Protein AF-A0A8E0SA35-F1 (afdb_monomer_lite)

Organism: NCBI:txid27845

Secondary structure (DSSP, 8-state):
-----GGGSPPHHHHHHHHHHHHHHHHHHHHHHHHTTS-S--TT-----TTS--S-PPPHHHHHHHHHHHHHHHHHHHHHHHHHHHHHSTT--TTS-HHHHHHHHHHHHHHHHHHHHHHH--

pLDDT: mean 82.6, std 18.17, range [41.31, 98.38]

InterPro domains:
  IPR011009 Protein kinase-like domain superfamily [SSF56112] (5-114)

Radius of gyration: 21.12 Å; chains: 1; bounding box: 55×39×53 Å

Sequence (122 aa):
MNPFDPTKYPSLAFQREWINHYLRRTRFHQKRQRDKSHSLEWLTSDKCHPINGDCLFLEYEEVEEWLREVNYFSLVAHLTWGIWAAVRTPDGPHDFDFLSFAIARVQEYKRIKPLILAHFSG

Structure (mmCIF, N/CA/C/O backbone):
data_AF-A0A8E0SA35-F1
#
_entry.id   AF-A0A8E0SA35-F1
#
loop_
_atom_site.group_PDB
_atom_site.id
_atom_site.type_symbol
_atom_site.label_atom_id
_atom_site.label_alt_id
_atom_site.label_comp_id
_atom_site.label_asym_id
_atom_site.label_entity_id
_atom_site.label_seq_id
_atom_site.pdbx_PDB_ins_code
_atom_site.Cartn_x
_atom_site.Cartn_y
_atom_site.Cartn_z
_atom_site.occupancy
_atom_site.B_iso_or_equiv
_atom_site.auth_seq_id
_atom_site.auth_comp_id
_atom_site.auth_asym_id
_atom_site.auth_atom_id
_atom_site.pdbx_PDB_model_num
ATOM 1 N N . MET A 1 1 ? 19.241 7.594 -8.335 1.00 45.91 1 MET A N 1
ATOM 2 C CA . MET A 1 1 ? 18.608 7.701 -7.000 1.00 45.91 1 MET A CA 1
ATOM 3 C C . MET A 1 1 ? 17.466 6.708 -6.955 1.00 45.91 1 MET A C 1
ATOM 5 O O . MET A 1 1 ? 16.676 6.720 -7.886 1.00 45.91 1 MET A O 1
ATOM 9 N N . ASN A 1 2 ? 17.388 5.841 -5.944 1.00 55.28 2 ASN A N 1
ATOM 10 C CA . ASN A 1 2 ? 16.175 5.058 -5.717 1.00 55.28 2 ASN A CA 1
ATOM 11 C C . ASN A 1 2 ? 15.125 6.023 -5.128 1.00 55.28 2 ASN A C 1
ATOM 13 O O . ASN A 1 2 ? 15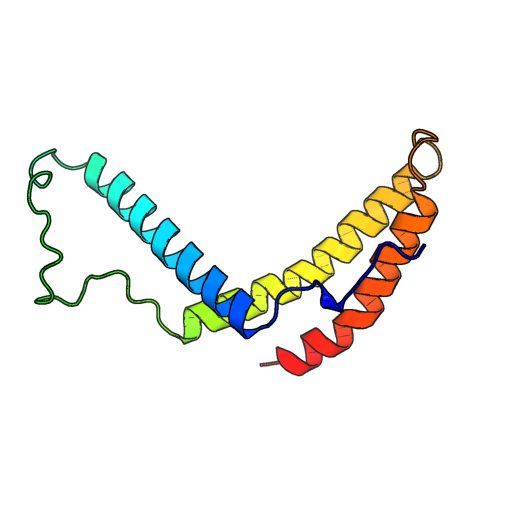.365 6.536 -4.037 1.00 55.28 2 ASN A O 1
ATOM 17 N N . PRO A 1 3 ? 14.026 6.347 -5.833 1.00 63.94 3 PRO A N 1
ATOM 18 C CA . PRO A 1 3 ? 13.023 7.290 -5.331 1.00 63.94 3 PRO A CA 1
ATOM 19 C C . PRO A 1 3 ? 12.209 6.711 -4.164 1.00 63.94 3 PRO A C 1
ATOM 21 O O . PRO A 1 3 ? 11.403 7.418 -3.560 1.00 63.94 3 PRO A O 1
ATOM 24 N N . PHE A 1 4 ? 12.391 5.424 -3.862 1.00 68.62 4 PHE A N 1
ATOM 25 C CA . PHE A 1 4 ? 11.652 4.718 -2.839 1.00 68.62 4 PHE A CA 1
ATOM 26 C C . PHE A 1 4 ? 12.361 4.793 -1.481 1.00 68.62 4 PHE A C 1
ATOM 28 O O . PHE A 1 4 ? 13.405 4.176 -1.271 1.00 68.62 4 PHE A O 1
ATOM 35 N N . ASP A 1 5 ? 11.760 5.542 -0.558 1.00 80.12 5 ASP A N 1
ATOM 36 C CA . ASP A 1 5 ? 12.188 5.653 0.833 1.00 80.12 5 ASP A CA 1
ATOM 37 C C . ASP A 1 5 ? 11.089 5.087 1.753 1.00 80.12 5 ASP A C 1
ATOM 39 O O . ASP A 1 5 ? 10.121 5.792 2.063 1.00 80.12 5 ASP A O 1
ATOM 43 N N . PRO A 1 6 ? 11.204 3.818 2.189 1.00 74.50 6 PRO A N 1
ATOM 44 C CA . PRO A 1 6 ? 10.192 3.192 3.033 1.00 74.50 6 PRO A CA 1
ATOM 45 C C . PRO A 1 6 ? 10.070 3.841 4.417 1.00 74.50 6 PRO A C 1
ATOM 47 O O . PRO A 1 6 ? 9.063 3.624 5.085 1.00 74.50 6 PRO A O 1
ATOM 50 N N . THR A 1 7 ? 11.035 4.668 4.843 1.00 84.56 7 THR A N 1
ATOM 51 C CA . THR A 1 7 ? 10.948 5.404 6.118 1.00 84.56 7 THR A CA 1
ATOM 52 C C . THR A 1 7 ? 9.895 6.512 6.086 1.00 84.56 7 THR A C 1
ATOM 54 O O . THR A 1 7 ? 9.427 6.950 7.134 1.00 84.56 7 THR A O 1
ATOM 57 N N . LYS A 1 8 ? 9.473 6.929 4.886 1.00 88.12 8 LYS A N 1
ATOM 58 C CA . LYS A 1 8 ? 8.395 7.904 4.688 1.00 88.12 8 LYS A CA 1
ATOM 59 C C . LYS A 1 8 ? 7.004 7.275 4.692 1.00 88.12 8 LYS A C 1
ATOM 61 O O . LYS A 1 8 ? 6.018 8.009 4.645 1.00 88.12 8 LYS A O 1
ATOM 66 N N . TYR A 1 9 ? 6.899 5.944 4.714 1.00 89.94 9 TYR A N 1
ATOM 67 C CA . TYR A 1 9 ? 5.602 5.285 4.826 1.00 89.94 9 TYR A CA 1
ATOM 68 C C . TYR A 1 9 ? 5.006 5.561 6.219 1.00 89.94 9 TYR A C 1
ATOM 70 O O . TYR A 1 9 ? 5.727 5.458 7.214 1.00 89.94 9 TYR A O 1
ATOM 78 N N . PRO A 1 10 ? 3.717 5.929 6.325 1.00 94.06 10 PRO A N 1
ATOM 79 C CA . PRO A 1 10 ? 3.117 6.294 7.602 1.00 94.06 10 PRO A CA 1
ATOM 80 C C . PRO A 1 10 ? 3.191 5.142 8.608 1.00 94.06 10 PRO A C 1
ATOM 82 O O . PRO A 1 10 ? 2.928 3.985 8.272 1.00 94.06 10 PRO A O 1
ATOM 85 N N . SER A 1 11 ? 3.515 5.462 9.862 1.00 94.06 11 SER A N 1
ATOM 86 C CA . SER A 1 11 ? 3.535 4.479 10.948 1.00 94.06 11 SER A CA 1
ATOM 87 C C . SER A 1 11 ? 2.138 3.898 11.191 1.00 94.06 11 SER A C 1
ATOM 89 O O . SER A 1 11 ? 1.132 4.543 10.903 1.00 94.06 11 SER A O 1
ATOM 91 N N . LEU A 1 12 ? 2.049 2.699 11.774 1.00 93.75 12 LEU A N 1
ATOM 92 C CA . LEU A 1 12 ? 0.752 2.089 12.107 1.00 93.75 12 LEU A CA 1
ATOM 93 C C . LEU A 1 12 ? -0.086 2.962 13.052 1.00 93.75 12 LEU A C 1
ATOM 95 O O . LEU A 1 12 ? -1.302 3.033 12.906 1.00 93.75 12 LEU A O 1
ATOM 99 N N . ALA A 1 13 ? 0.561 3.658 13.993 1.00 94.69 13 ALA A N 1
ATOM 100 C CA . ALA A 1 13 ? -0.112 4.605 14.877 1.00 94.69 13 ALA A CA 1
ATOM 101 C C . ALA A 1 13 ? -0.762 5.747 14.082 1.00 94.69 13 ALA A C 1
ATOM 103 O O . ALA A 1 13 ? -1.939 6.039 14.282 1.00 94.69 13 ALA A O 1
ATOM 104 N N . PHE A 1 14 ? -0.026 6.321 13.127 1.00 95.69 14 PHE A N 1
ATOM 105 C CA . PHE A 1 14 ? -0.547 7.374 12.261 1.00 95.69 14 PHE A CA 1
ATOM 106 C C . PHE A 1 14 ? -1.659 6.866 11.336 1.00 95.69 14 PHE A C 1
ATOM 108 O O . PHE A 1 14 ? -2.681 7.527 11.182 1.00 95.69 14 PHE A O 1
ATOM 115 N N . GLN A 1 15 ? -1.496 5.686 10.730 1.00 96.56 15 GLN A N 1
ATOM 116 C CA . GLN A 1 15 ? -2.527 5.090 9.874 1.00 96.56 15 GLN A CA 1
ATOM 117 C C . GLN A 1 15 ? -3.840 4.900 10.641 1.00 96.56 15 GLN A C 1
ATOM 119 O O . GLN A 1 15 ? -4.895 5.304 10.162 1.00 96.56 15 GLN A O 1
ATOM 124 N N . ARG A 1 16 ? -3.770 4.352 11.858 1.00 95.75 16 ARG A N 1
ATOM 125 C CA . ARG A 1 16 ? -4.927 4.169 12.741 1.00 95.75 16 ARG A CA 1
ATOM 126 C C . ARG A 1 16 ? -5.599 5.495 13.091 1.00 95.75 16 ARG A C 1
ATOM 128 O O . ARG A 1 16 ? -6.821 5.607 13.006 1.00 95.75 16 ARG A O 1
ATOM 135 N N . GLU A 1 17 ? -4.811 6.501 13.464 1.00 94.81 17 GLU A N 1
ATOM 136 C CA . GLU A 1 17 ? -5.319 7.844 13.755 1.00 94.81 17 GLU A CA 1
ATOM 137 C C . GLU A 1 17 ? -6.038 8.444 12.540 1.00 94.81 17 GLU A C 1
ATOM 139 O O . GLU A 1 17 ? -7.161 8.944 12.658 1.00 94.81 17 GLU A O 1
ATOM 144 N N . TRP A 1 18 ? -5.431 8.323 11.358 1.00 95.75 18 TRP A N 1
ATOM 145 C CA . TRP A 1 18 ? -6.008 8.802 10.110 1.00 95.75 18 TRP A CA 1
ATOM 146 C C . TRP A 1 18 ? -7.324 8.091 9.770 1.00 95.75 18 TRP A C 1
ATOM 148 O O . TRP A 1 18 ? -8.301 8.765 9.442 1.00 95.75 18 TRP A O 1
ATOM 158 N N . ILE A 1 19 ? -7.388 6.760 9.898 1.00 96.06 19 ILE A N 1
ATOM 159 C CA . ILE A 1 19 ? -8.601 5.965 9.638 1.00 96.06 19 ILE A CA 1
ATOM 160 C C . ILE A 1 19 ? -9.728 6.373 10.589 1.00 96.06 19 ILE A C 1
ATOM 162 O O . ILE A 1 19 ? -10.838 6.659 10.141 1.00 96.06 19 ILE A O 1
ATOM 166 N N . ASN A 1 20 ? -9.439 6.486 11.887 1.00 93.06 20 ASN A N 1
ATOM 167 C CA . ASN A 1 20 ? -10.402 6.949 12.887 1.00 93.06 20 ASN A CA 1
ATOM 168 C C . ASN A 1 20 ? -10.954 8.341 12.523 1.00 93.06 20 ASN A C 1
ATOM 170 O O . ASN A 1 20 ? -12.166 8.566 12.525 1.00 93.06 20 ASN A O 1
ATOM 174 N N . HIS A 1 21 ? -10.082 9.277 12.137 1.00 91.56 21 HIS A N 1
ATOM 175 C CA . HIS A 1 21 ? -10.507 10.609 11.708 1.00 91.56 21 HIS A CA 1
ATOM 176 C C . HIS A 1 21 ? -11.351 10.568 10.421 1.00 91.56 21 HIS A C 1
ATOM 178 O O . HIS A 1 21 ? -12.399 11.219 10.345 1.00 91.56 21 HIS A O 1
ATOM 184 N N . TYR A 1 22 ? -10.928 9.792 9.419 1.00 93.75 22 TYR A N 1
ATOM 185 C CA . TYR A 1 22 ? -11.644 9.613 8.156 1.00 93.75 22 TYR A CA 1
ATOM 186 C C . TYR A 1 22 ? -13.058 9.070 8.382 1.00 93.75 22 TYR A C 1
ATOM 188 O O . TYR A 1 22 ? -14.028 9.673 7.922 1.00 93.75 22 TYR A O 1
ATOM 196 N N . LEU A 1 23 ? -13.197 7.984 9.142 1.00 92.50 23 LEU A N 1
ATOM 197 C CA . LEU A 1 23 ? -14.479 7.337 9.413 1.00 92.50 23 LEU A CA 1
ATOM 198 C C . LEU A 1 23 ? -15.432 8.257 10.187 1.00 92.50 23 LEU A C 1
ATOM 200 O O . LEU A 1 23 ? -16.592 8.413 9.793 1.00 92.50 23 LEU A O 1
ATOM 204 N N . ARG A 1 24 ? -14.943 8.962 11.221 1.00 87.81 24 ARG A N 1
ATOM 205 C CA . ARG A 1 24 ? -15.740 9.968 11.951 1.00 87.81 24 ARG A CA 1
ATOM 206 C C . ARG A 1 24 ? -16.248 11.053 11.012 1.00 87.81 24 ARG A C 1
ATOM 208 O O . ARG A 1 24 ? -17.428 11.405 11.033 1.00 87.81 24 ARG A O 1
ATOM 215 N N . ARG A 1 25 ? -15.366 11.583 10.161 1.00 87.75 25 ARG A N 1
ATOM 216 C CA . ARG A 1 25 ? -15.718 12.654 9.226 1.00 87.75 25 ARG A CA 1
ATOM 217 C C . ARG A 1 25 ? -16.731 12.180 8.185 1.00 87.75 25 ARG A C 1
ATOM 219 O O . ARG A 1 25 ? -17.683 12.908 7.905 1.00 87.75 25 ARG A O 1
ATOM 226 N N . THR A 1 26 ? -16.560 10.973 7.655 1.00 87.19 26 THR A N 1
ATOM 227 C CA . THR A 1 26 ? -17.470 10.359 6.680 1.00 87.19 26 THR A CA 1
ATOM 228 C C . THR A 1 26 ? -18.856 10.137 7.278 1.00 87.19 26 THR A C 1
ATOM 230 O O . THR A 1 26 ? -19.842 10.581 6.690 1.00 87.19 26 THR A O 1
ATOM 233 N N . ARG A 1 27 ? -18.951 9.566 8.486 1.00 86.88 27 ARG A N 1
ATOM 234 C CA . ARG A 1 27 ? -20.233 9.370 9.188 1.00 86.88 27 ARG A CA 1
ATOM 235 C C . ARG A 1 27 ? -20.940 10.685 9.490 1.00 86.88 27 ARG A C 1
ATOM 237 O O . ARG A 1 27 ? -22.142 10.802 9.261 1.00 86.88 27 ARG A O 1
ATOM 244 N N . PHE A 1 28 ? -20.199 11.694 9.950 1.00 83.75 28 PHE A N 1
ATOM 245 C CA . PHE A 1 28 ? -20.753 13.029 10.176 1.00 83.75 28 PHE A CA 1
ATOM 246 C C . PHE A 1 28 ? -21.374 13.608 8.896 1.00 83.75 28 PHE A C 1
ATOM 248 O O . PHE A 1 28 ? -22.497 14.114 8.918 1.00 83.75 28 PHE A O 1
ATOM 255 N N . HIS A 1 29 ? -20.668 13.503 7.765 1.00 81.50 29 HIS A N 1
ATOM 256 C CA . HIS A 1 29 ? -21.190 13.956 6.474 1.00 81.50 29 HIS A CA 1
ATOM 257 C C . HIS A 1 29 ? -22.413 13.156 6.027 1.00 81.50 29 HIS A C 1
ATOM 259 O O . HIS A 1 29 ? -23.386 13.758 5.581 1.00 81.50 29 HIS A O 1
ATOM 265 N N . GLN A 1 30 ? -22.404 11.832 6.181 1.00 84.31 30 GLN A N 1
ATOM 266 C CA . GLN A 1 30 ? -23.539 10.972 5.835 1.00 84.31 30 GLN A CA 1
ATOM 267 C C . GLN A 1 30 ? -24.788 11.301 6.671 1.00 84.31 30 GLN A C 1
ATOM 269 O O . GLN A 1 30 ? -25.862 11.486 6.097 1.00 84.31 30 GLN A O 1
ATOM 274 N N . LYS A 1 31 ? -24.651 11.462 7.998 1.00 81.50 31 LYS A N 1
ATOM 275 C CA . LYS A 1 31 ? -25.752 11.869 8.895 1.00 81.50 31 LYS A CA 1
ATOM 276 C C . LYS A 1 31 ? -26.319 13.227 8.479 1.00 81.50 31 LYS A C 1
ATOM 278 O O . LYS A 1 31 ? -27.515 13.353 8.252 1.00 81.50 31 LYS A O 1
ATOM 283 N N . ARG A 1 32 ? -25.452 14.213 8.228 1.00 78.00 32 ARG A N 1
ATOM 284 C CA . ARG A 1 32 ? -25.864 15.548 7.768 1.00 78.00 32 ARG A CA 1
ATOM 285 C C . ARG A 1 32 ? -26.568 15.532 6.405 1.00 78.00 32 ARG A C 1
ATOM 287 O O . ARG A 1 32 ? -27.468 16.339 6.192 1.00 78.00 32 ARG A O 1
ATOM 294 N N . GLN A 1 33 ? -26.164 14.668 5.474 1.00 76.19 33 GLN A N 1
ATOM 295 C CA . GLN A 1 33 ? -26.863 14.517 4.189 1.00 76.19 33 GLN A CA 1
ATOM 296 C C . GLN A 1 33 ? -28.242 13.872 4.367 1.00 76.19 33 GLN A C 1
ATOM 298 O O . GLN A 1 33 ? -29.199 14.309 3.734 1.00 76.19 33 GLN A O 1
ATOM 303 N N . ARG A 1 34 ? -28.363 12.890 5.268 1.00 72.69 34 ARG A N 1
ATOM 304 C CA . ARG A 1 34 ? -29.646 12.274 5.627 1.00 72.69 34 ARG A CA 1
ATOM 305 C C . ARG A 1 34 ? -30.589 13.288 6.282 1.00 72.69 34 ARG A C 1
ATOM 307 O O . ARG A 1 34 ? -31.725 13.420 5.842 1.00 72.69 34 ARG A O 1
ATOM 314 N N . ASP A 1 35 ? -30.109 14.066 7.247 1.00 68.69 35 ASP A N 1
ATOM 315 C CA . ASP A 1 35 ? -30.934 15.029 7.991 1.00 68.69 35 ASP A CA 1
ATOM 316 C C . ASP A 1 35 ? -31.347 16.237 7.138 1.00 68.69 35 ASP A C 1
ATOM 318 O O . ASP A 1 35 ? -32.423 16.790 7.325 1.00 68.69 35 ASP A O 1
ATOM 322 N N . LYS A 1 36 ? -30.564 16.617 6.120 1.00 61.22 36 LYS A N 1
ATOM 323 C CA . LYS A 1 36 ? -30.990 17.627 5.132 1.00 61.22 36 LYS A CA 1
ATOM 324 C C . LYS A 1 36 ? -32.245 17.232 4.344 1.00 61.22 36 LYS A C 1
ATOM 326 O O . LYS A 1 36 ? -32.885 18.115 3.782 1.00 61.22 36 LYS A O 1
ATOM 331 N N . SER A 1 37 ? -32.597 15.944 4.302 1.00 57.16 37 SER A N 1
ATOM 332 C CA . SER A 1 37 ? -33.860 15.473 3.718 1.00 57.16 37 SER A CA 1
ATOM 333 C C . SER A 1 37 ? -35.059 15.575 4.678 1.00 57.16 37 SER A C 1
ATOM 335 O O . SER A 1 37 ? -36.194 15.428 4.237 1.00 57.16 37 SER A O 1
ATOM 337 N N . HIS A 1 38 ? -34.832 15.886 5.963 1.00 51.81 38 HIS A N 1
ATOM 338 C CA . HIS A 1 38 ? -35.852 16.013 7.011 1.00 51.81 38 HIS A CA 1
ATOM 339 C C . HIS A 1 38 ? -35.666 17.326 7.812 1.00 51.81 38 HIS A C 1
ATOM 341 O O . HIS A 1 38 ? -34.936 17.362 8.789 1.00 51.81 38 HIS A O 1
ATOM 347 N N . SER A 1 39 ? -36.361 18.390 7.383 1.00 52.03 39 SER A N 1
ATOM 348 C CA . SER A 1 39 ? -36.654 19.680 8.060 1.00 52.03 39 SER A CA 1
ATOM 349 C C . SER A 1 39 ? -35.536 20.444 8.816 1.00 52.03 39 SER A C 1
ATOM 351 O O . SER A 1 39 ? -34.869 19.974 9.732 1.00 52.03 39 SER A O 1
ATOM 353 N N . LEU A 1 40 ? -35.420 21.727 8.467 1.00 51.00 40 LEU A N 1
ATOM 354 C CA . LEU A 1 40 ? -34.381 22.703 8.813 1.00 51.00 40 LEU A CA 1
ATOM 355 C C . LEU A 1 40 ? -34.469 23.301 10.242 1.00 51.00 40 LEU A C 1
ATOM 357 O O . LEU A 1 40 ? -34.271 24.501 10.404 1.00 51.00 40 LEU A O 1
ATOM 361 N N . GLU A 1 41 ? -34.751 22.523 11.291 1.00 49.97 41 GLU A N 1
ATOM 362 C CA . GLU A 1 41 ? -35.058 23.112 12.617 1.00 49.97 41 GLU A CA 1
ATOM 363 C C . GLU A 1 41 ? -33.951 23.000 13.690 1.00 49.97 41 GLU A C 1
ATOM 365 O O . GLU A 1 41 ? -34.023 23.668 14.715 1.00 49.97 41 GLU A O 1
ATOM 370 N N . TRP A 1 42 ? -32.868 22.241 13.472 1.00 49.62 42 TRP A N 1
ATOM 371 C CA . TRP A 1 42 ? -31.844 22.018 14.517 1.00 49.62 42 TRP A CA 1
ATOM 372 C C . TRP A 1 42 ? -30.613 22.945 14.458 1.00 49.62 42 TRP A C 1
ATOM 374 O O . TRP A 1 42 ? -29.698 22.809 15.270 1.00 49.62 42 TRP A O 1
ATOM 384 N N . LEU A 1 43 ? -30.566 23.900 13.523 1.00 48.16 43 LEU A N 1
ATOM 385 C CA . LEU A 1 43 ? -29.344 24.634 13.146 1.00 48.16 43 LEU A CA 1
ATOM 386 C C . LEU A 1 43 ? -28.795 25.626 14.197 1.00 48.16 43 LEU A C 1
ATOM 388 O O . LEU A 1 43 ? -27.849 26.350 13.900 1.00 48.16 43 LEU A O 1
ATOM 392 N N . THR A 1 44 ? -29.348 25.671 15.411 1.00 46.81 44 THR A N 1
ATOM 393 C CA . THR A 1 44 ? -28.951 26.621 16.467 1.00 46.81 44 THR A CA 1
ATOM 394 C C . THR A 1 44 ? -28.414 25.982 17.749 1.00 46.81 44 THR A C 1
ATOM 396 O O . THR A 1 44 ? -28.097 26.709 18.689 1.00 46.81 44 THR A O 1
ATOM 399 N N . SER A 1 45 ? -28.250 24.656 17.823 1.00 47.19 45 SER A N 1
ATOM 400 C CA . SER A 1 45 ? -27.688 24.025 19.026 1.00 47.19 45 SER A CA 1
ATOM 401 C C . SER A 1 45 ? -26.227 23.619 18.840 1.00 47.19 45 SER A C 1
ATOM 403 O O . SER A 1 45 ? -25.904 22.465 18.573 1.00 47.19 45 SER A O 1
ATOM 405 N N . ASP A 1 46 ? -25.330 24.582 19.057 1.00 47.38 46 ASP A N 1
ATOM 406 C CA . ASP A 1 46 ? -23.874 24.408 19.224 1.00 47.38 46 ASP A CA 1
ATOM 407 C C . ASP A 1 46 ? -23.502 23.670 20.534 1.00 47.38 46 ASP A C 1
ATOM 409 O O . ASP A 1 46 ? -22.470 23.908 21.162 1.00 47.38 46 ASP A O 1
ATOM 413 N N . LYS A 1 47 ? -24.349 22.746 20.991 1.00 45.41 47 LYS A N 1
ATOM 414 C CA . LYS A 1 47 ? -24.079 21.909 22.156 1.00 45.41 47 LYS A CA 1
ATOM 415 C C . LYS A 1 47 ? -24.162 20.455 21.746 1.00 45.41 47 LYS A C 1
ATOM 417 O O . LYS A 1 47 ? -25.228 19.846 21.748 1.00 45.41 47 LYS A O 1
ATOM 422 N N . CYS A 1 48 ? -22.998 19.875 21.478 1.00 45.53 48 CYS A N 1
ATOM 423 C CA . CYS A 1 48 ? -22.790 18.445 21.649 1.00 45.53 48 CYS A CA 1
ATOM 424 C C . CYS A 1 48 ? -23.099 18.112 23.122 1.00 45.53 48 CYS A C 1
ATOM 426 O O . CYS A 1 48 ? -22.222 18.194 23.978 1.00 45.53 48 CYS A O 1
ATOM 428 N N . HIS A 1 49 ? -24.362 17.830 23.449 1.00 42.38 49 HIS A N 1
ATOM 429 C CA . HIS A 1 49 ? -24.765 17.425 24.791 1.00 42.38 49 HIS A CA 1
ATOM 430 C C . HIS A 1 49 ? -24.444 15.933 24.983 1.00 42.38 49 HIS A C 1
ATOM 432 O O . HIS A 1 49 ? -24.989 15.097 24.258 1.00 42.38 49 HIS A O 1
ATOM 438 N N . PRO A 1 50 ? -23.597 15.560 25.961 1.00 47.81 50 PRO A N 1
ATOM 439 C CA . PRO A 1 50 ? -23.181 14.179 26.182 1.00 47.81 50 PRO A CA 1
ATOM 440 C C . PRO A 1 50 ? -24.198 13.421 27.047 1.00 47.81 50 PRO A C 1
ATOM 442 O O . PRO A 1 50 ? -23.830 12.859 28.071 1.00 47.81 50 PRO A O 1
ATOM 445 N N . ILE A 1 51 ? -25.484 13.431 26.677 1.00 43.12 51 ILE A N 1
ATOM 446 C CA . ILE A 1 51 ? -26.519 12.743 27.475 1.00 43.12 51 ILE A CA 1
ATOM 447 C C . ILE A 1 51 ? -27.107 11.503 26.777 1.00 43.12 51 ILE A C 1
ATOM 449 O O . ILE A 1 51 ? -27.679 10.670 27.459 1.00 43.12 51 ILE A O 1
ATOM 453 N N . ASN A 1 52 ? -26.844 11.267 25.482 1.00 41.31 52 ASN A N 1
ATOM 454 C CA . ASN A 1 52 ? -27.298 10.043 24.786 1.00 41.31 52 ASN A CA 1
ATOM 455 C C . ASN A 1 52 ? -26.229 9.347 23.913 1.00 41.31 52 ASN A C 1
ATOM 457 O O . ASN A 1 52 ? -26.571 8.695 22.935 1.00 41.31 52 ASN A O 1
ATOM 461 N N . GLY A 1 53 ? -24.932 9.482 24.222 1.00 44.34 53 GLY A N 1
ATOM 462 C CA . GLY A 1 53 ? -23.867 8.655 23.612 1.00 44.34 53 GLY A CA 1
ATOM 463 C C . GLY A 1 53 ? -23.599 8.835 22.105 1.00 44.34 53 GLY A C 1
ATOM 464 O O . GLY A 1 53 ? -22.670 8.237 21.574 1.00 44.34 53 GLY A O 1
ATOM 465 N N . ASP A 1 54 ? -24.346 9.688 21.410 1.00 48.41 54 ASP A N 1
ATOM 466 C CA . ASP A 1 54 ? -24.396 9.718 19.944 1.00 48.41 54 ASP A CA 1
ATOM 467 C C . ASP A 1 54 ? -23.374 10.679 19.302 1.00 48.41 54 ASP A C 1
ATOM 469 O O . ASP A 1 54 ? -23.665 11.418 18.358 1.00 48.41 54 ASP A O 1
ATOM 473 N N . CYS A 1 55 ? -22.153 10.701 19.839 1.00 4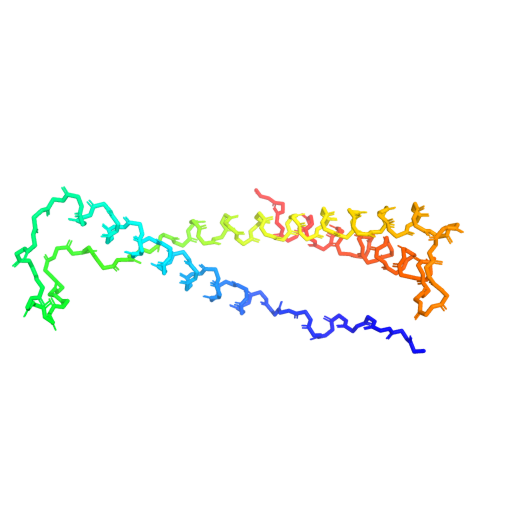9.09 55 CYS A N 1
ATOM 474 C CA . CYS A 1 55 ? -21.054 11.491 19.295 1.00 49.09 55 CYS A CA 1
ATOM 475 C C . CYS A 1 55 ? -20.028 10.562 18.649 1.00 49.09 55 CYS A C 1
ATOM 477 O O . CYS A 1 55 ? -18.989 10.287 19.237 1.00 49.09 55 CYS A O 1
ATOM 479 N N . LEU A 1 56 ? -20.320 10.089 17.431 1.00 58.19 56 LEU A N 1
ATOM 480 C CA . LEU A 1 56 ? -19.292 9.617 16.489 1.00 58.19 56 LEU A CA 1
ATOM 481 C C . LEU A 1 56 ? -18.322 8.558 17.059 1.00 58.19 56 LEU A C 1
ATOM 483 O O . LEU A 1 56 ? -17.169 8.490 16.626 1.00 58.19 56 LEU A O 1
ATOM 487 N N . PHE A 1 57 ? -18.755 7.762 18.040 1.00 59.88 57 PHE A N 1
ATOM 488 C CA . PHE A 1 57 ? -17.904 6.747 18.644 1.00 59.88 57 PHE A CA 1
ATOM 489 C C . PHE A 1 57 ? -17.726 5.632 17.611 1.00 59.88 57 PHE A C 1
ATOM 491 O O . PHE A 1 57 ? -18.702 5.067 17.117 1.00 59.88 57 PHE A O 1
ATOM 498 N N . LEU A 1 58 ? -16.479 5.401 17.208 1.00 68.69 58 LEU A N 1
ATOM 499 C CA . LEU A 1 58 ? -16.108 4.253 16.391 1.00 68.69 58 LEU A CA 1
ATOM 500 C C . LEU A 1 58 ? -15.676 3.147 17.334 1.00 68.69 58 LEU A C 1
ATOM 502 O O . LEU A 1 58 ? -14.951 3.412 18.298 1.00 68.69 58 LEU A O 1
ATOM 506 N N . GLU A 1 59 ? -16.118 1.929 17.054 1.00 79.94 59 GLU A N 1
ATOM 507 C CA . GLU A 1 59 ? -15.597 0.767 17.755 1.00 79.94 59 GLU A CA 1
ATOM 508 C C . GLU A 1 59 ? -14.141 0.554 17.339 1.00 79.94 5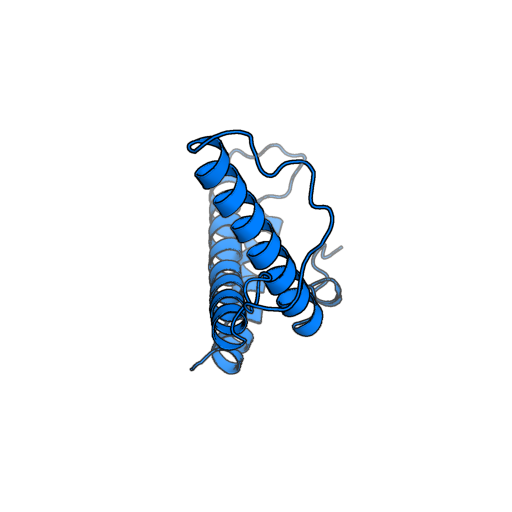9 GLU A C 1
ATOM 510 O O . GLU A 1 59 ? -13.770 0.765 16.183 1.00 79.94 59 GLU A O 1
ATOM 515 N N . TYR A 1 60 ? -13.299 0.173 18.300 1.00 87.31 60 TYR A N 1
ATOM 516 C CA . TYR A 1 60 ? -11.889 -0.115 18.036 1.00 87.31 60 TYR A CA 1
ATOM 517 C C . TYR A 1 60 ? -11.738 -1.169 16.930 1.00 87.31 60 TYR A C 1
ATOM 519 O O . TYR A 1 60 ? -10.912 -0.997 16.038 1.00 87.31 60 TYR A O 1
ATOM 527 N N . GLU A 1 61 ? -12.605 -2.185 16.947 1.00 90.56 61 GLU A N 1
ATOM 528 C CA . GLU A 1 61 ? -12.622 -3.271 15.967 1.00 90.56 61 GLU A CA 1
ATOM 529 C C . GLU A 1 61 ? -12.804 -2.760 14.534 1.00 90.56 61 GLU A C 1
ATOM 531 O O . GLU A 1 61 ? -12.021 -3.107 13.658 1.00 90.56 61 GLU A O 1
ATOM 536 N N . GLU A 1 62 ? -13.745 -1.839 14.305 1.00 92.88 62 GLU A N 1
ATOM 537 C CA . GLU A 1 62 ? -13.974 -1.253 12.979 1.00 92.88 62 GLU A CA 1
ATOM 538 C C . GLU A 1 62 ? -12.729 -0.515 12.463 1.00 92.88 62 GLU A C 1
ATOM 540 O O . GLU A 1 62 ? -12.380 -0.595 11.285 1.00 92.88 62 GLU A O 1
ATOM 545 N N . VAL A 1 63 ? -12.025 0.209 13.338 1.00 93.94 63 VAL A N 1
ATOM 546 C CA . VAL A 1 63 ? -10.791 0.903 12.946 1.00 93.94 63 VAL A CA 1
ATOM 547 C C . VAL A 1 63 ? -9.696 -0.104 12.580 1.00 93.94 63 VAL A C 1
ATOM 549 O O . VAL A 1 63 ? -8.971 0.128 11.610 1.00 93.94 63 VAL A O 1
ATOM 552 N N . GLU A 1 64 ? -9.572 -1.214 13.312 1.00 94.81 64 GLU A N 1
ATOM 553 C CA . GLU A 1 64 ? -8.605 -2.273 12.996 1.00 94.81 64 GLU A CA 1
ATOM 554 C C . GLU A 1 64 ? -8.970 -3.049 11.718 1.00 94.81 64 GLU A C 1
ATOM 556 O O . GLU A 1 64 ? -8.074 -3.396 10.946 1.00 94.81 64 GLU A O 1
ATOM 561 N N . GLU A 1 65 ? -10.257 -3.275 11.440 1.00 95.38 65 GLU A N 1
ATOM 562 C CA . GLU A 1 65 ? -10.737 -3.862 10.180 1.00 95.38 65 GLU A CA 1
ATOM 563 C C . GLU A 1 65 ? -10.341 -2.993 8.982 1.00 95.38 65 GLU A C 1
ATOM 565 O O . GLU A 1 65 ? -9.694 -3.469 8.046 1.00 95.38 65 GLU A O 1
ATOM 570 N N . TRP A 1 66 ? -10.620 -1.688 9.041 1.00 96.69 66 TRP A N 1
ATOM 571 C CA . TRP A 1 66 ? -10.196 -0.754 7.996 1.00 96.69 66 TRP A CA 1
ATOM 572 C C . TRP A 1 66 ? -8.674 -0.668 7.880 1.00 96.69 66 TRP A C 1
ATOM 574 O O . TRP A 1 66 ? -8.141 -0.581 6.772 1.00 96.69 66 TRP A O 1
ATOM 584 N N . LEU A 1 67 ? -7.950 -0.705 9.002 1.00 96.19 67 LEU A N 1
ATOM 585 C CA . LEU A 1 67 ? -6.487 -0.705 8.996 1.00 96.19 67 LEU A CA 1
ATOM 586 C C . LEU A 1 67 ? -5.948 -1.928 8.255 1.00 96.19 67 LEU A C 1
ATOM 588 O O . LEU A 1 67 ? -5.049 -1.793 7.419 1.00 96.19 67 LEU A O 1
ATOM 592 N N . ARG A 1 68 ? -6.527 -3.101 8.514 1.00 96.12 68 ARG A N 1
ATOM 593 C CA . ARG A 1 68 ? -6.218 -4.346 7.814 1.00 96.12 68 ARG A CA 1
ATOM 594 C C . ARG A 1 68 ? -6.487 -4.212 6.320 1.00 96.12 68 ARG A C 1
ATOM 596 O O . ARG A 1 68 ? -5.569 -4.413 5.523 1.00 96.12 68 ARG A O 1
ATOM 603 N N . GLU A 1 69 ? -7.700 -3.827 5.933 1.00 96.69 69 GLU A N 1
ATOM 604 C CA . GLU A 1 69 ? -8.089 -3.690 4.526 1.00 96.69 69 GLU A CA 1
ATOM 605 C C . GLU A 1 69 ? -7.185 -2.718 3.766 1.00 96.69 69 GLU A C 1
ATOM 607 O O . GLU A 1 69 ? -6.621 -3.084 2.735 1.00 96.69 69 GLU A O 1
ATOM 612 N N . VAL A 1 70 ? -6.967 -1.509 4.289 1.00 96.88 70 VAL A N 1
ATOM 613 C CA . VAL A 1 70 ? -6.116 -0.492 3.648 1.00 96.88 70 VAL A CA 1
ATOM 614 C C . VAL A 1 70 ? -4.698 -1.022 3.423 1.00 96.88 70 VAL A C 1
ATOM 616 O O . VAL A 1 70 ? -4.119 -0.812 2.351 1.00 96.88 70 VAL A O 1
ATOM 619 N N . ASN A 1 71 ? -4.145 -1.765 4.385 1.00 96.88 71 ASN A N 1
ATOM 620 C CA . ASN A 1 71 ? -2.838 -2.389 4.216 1.00 96.88 71 ASN A CA 1
ATOM 621 C C . ASN A 1 71 ? -2.868 -3.489 3.142 1.00 96.88 71 ASN A C 1
ATOM 623 O O . ASN A 1 71 ? -1.995 -3.494 2.275 1.00 96.88 71 ASN A O 1
ATOM 627 N N . TYR A 1 72 ? -3.884 -4.353 3.083 1.00 96.88 72 TYR A N 1
ATOM 628 C CA . TYR A 1 72 ? -4.027 -5.308 1.972 1.00 96.88 72 TYR A CA 1
ATOM 629 C C . TYR A 1 72 ? -4.170 -4.616 0.606 1.00 96.88 72 TYR A C 1
ATOM 631 O O . TYR A 1 72 ? -3.516 -5.015 -0.361 1.00 96.88 72 TYR A O 1
ATOM 639 N N . PHE A 1 73 ? -4.947 -3.536 0.513 1.00 97.69 73 PHE A N 1
ATOM 640 C CA . PHE A 1 73 ? -5.098 -2.758 -0.719 1.00 97.69 73 PHE A CA 1
ATOM 641 C C . PHE A 1 73 ? -3.805 -2.056 -1.144 1.00 97.69 73 PHE A C 1
ATOM 643 O O . PHE A 1 73 ? -3.607 -1.830 -2.340 1.00 97.69 73 PHE A O 1
ATOM 650 N N . SER A 1 74 ? -2.876 -1.784 -0.222 1.00 96.56 74 SER A N 1
ATOM 651 C CA . SER A 1 74 ? -1.541 -1.299 -0.593 1.00 96.56 74 SER A CA 1
ATOM 652 C C . SER A 1 74 ? -0.812 -2.304 -1.499 1.00 96.56 74 SER A C 1
ATOM 654 O O . SER A 1 74 ? -0.244 -1.909 -2.521 1.00 96.56 74 SER A O 1
ATOM 656 N N . LEU A 1 75 ? -0.919 -3.612 -1.217 1.00 97.56 75 LEU A N 1
ATOM 657 C CA . LEU A 1 75 ? -0.353 -4.677 -2.053 1.00 97.56 75 LEU A CA 1
ATOM 658 C C . LEU A 1 75 ? -0.943 -4.643 -3.461 1.00 97.56 75 LEU A C 1
ATOM 660 O O . LEU A 1 75 ? -0.206 -4.713 -4.448 1.00 97.56 75 LEU A O 1
ATOM 664 N N . VAL A 1 76 ? -2.267 -4.494 -3.546 1.00 98.06 76 VAL A N 1
ATOM 665 C CA . VAL A 1 76 ? -2.984 -4.363 -4.818 1.00 98.06 76 VAL A CA 1
ATOM 666 C C . VAL A 1 76 ? -2.483 -3.133 -5.572 1.00 98.06 76 VAL A C 1
ATOM 668 O O . VAL A 1 76 ? -2.108 -3.244 -6.734 1.00 98.06 76 VAL A O 1
ATOM 671 N N . ALA A 1 77 ? -2.365 -1.981 -4.910 1.00 98.00 77 ALA A N 1
ATOM 672 C CA . ALA A 1 77 ? -1.876 -0.753 -5.527 1.00 98.00 77 ALA A CA 1
ATOM 673 C C . ALA A 1 77 ? -0.441 -0.888 -6.069 1.00 98.00 77 ALA A C 1
ATOM 675 O O . ALA A 1 77 ? -0.117 -0.320 -7.113 1.00 98.00 77 ALA A O 1
ATOM 676 N N . HIS A 1 78 ? 0.451 -1.622 -5.398 1.00 97.31 78 HIS A N 1
ATOM 677 C CA . HIS A 1 78 ? 1.787 -1.894 -5.939 1.00 97.31 78 HIS A CA 1
ATOM 678 C C . HIS A 1 78 ? 1.733 -2.703 -7.236 1.00 97.31 78 HIS A C 1
ATOM 680 O O . HIS A 1 78 ? 2.373 -2.308 -8.212 1.00 97.31 78 HIS A O 1
ATOM 686 N N . LEU A 1 79 ? 0.936 -3.772 -7.283 1.00 98.19 79 LEU A N 1
ATOM 687 C CA . LEU A 1 79 ? 0.781 -4.575 -8.496 1.00 98.19 79 LEU A CA 1
ATOM 688 C C . LEU A 1 79 ? 0.101 -3.796 -9.622 1.00 98.19 79 LEU A C 1
ATOM 690 O O . LEU A 1 79 ? 0.627 -3.776 -10.730 1.00 98.19 79 LEU A O 1
ATOM 694 N N . THR A 1 80 ? -1.012 -3.115 -9.343 1.00 98.38 80 THR A N 1
ATOM 695 C CA . THR A 1 80 ? -1.768 -2.349 -10.344 1.00 98.38 80 THR A CA 1
ATOM 696 C C . THR A 1 80 ? -0.883 -1.312 -11.026 1.00 98.38 80 THR A C 1
ATOM 698 O O . THR A 1 80 ? -0.801 -1.283 -12.252 1.00 98.38 80 THR A O 1
ATOM 701 N N . TRP A 1 81 ? -0.155 -0.503 -10.248 1.00 97.94 81 TRP A N 1
ATOM 702 C CA . TRP A 1 81 ? 0.729 0.520 -10.810 1.00 97.94 81 TRP A CA 1
ATOM 703 C C . TRP A 1 81 ? 1.977 -0.064 -11.478 1.00 97.94 81 TRP A C 1
ATOM 705 O O . TRP A 1 81 ? 2.442 0.487 -12.474 1.00 97.94 81 TRP A O 1
ATOM 715 N N . 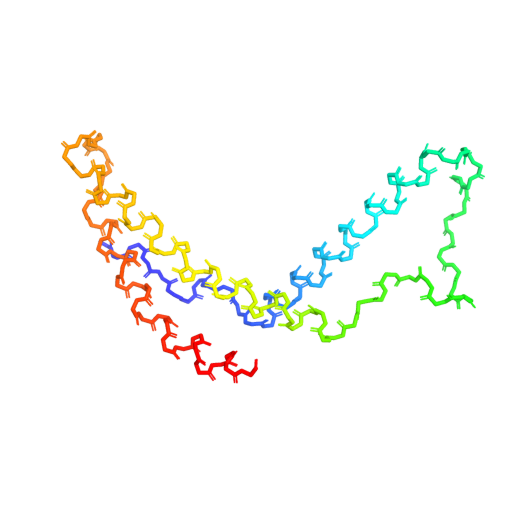GLY A 1 82 ? 2.506 -1.181 -10.969 1.00 97.44 82 GLY A N 1
ATOM 716 C CA . GLY A 1 82 ? 3.625 -1.880 -11.600 1.00 97.44 82 GLY A CA 1
ATOM 717 C C . GLY A 1 82 ? 3.261 -2.448 -12.973 1.00 97.44 82 GLY A C 1
ATOM 718 O O . GLY A 1 82 ? 3.992 -2.244 -13.938 1.00 97.44 82 GLY A O 1
ATOM 719 N N . ILE A 1 83 ? 2.101 -3.101 -13.078 1.00 97.94 83 ILE A N 1
ATOM 720 C CA . ILE A 1 83 ? 1.585 -3.665 -14.333 1.00 97.94 83 ILE A CA 1
ATOM 721 C C . ILE A 1 83 ? 1.237 -2.552 -15.319 1.00 97.94 83 ILE A C 1
ATOM 723 O O . ILE A 1 83 ? 1.643 -2.625 -16.476 1.00 97.94 83 ILE A O 1
ATOM 727 N N . TRP A 1 84 ? 0.539 -1.505 -14.864 1.00 97.31 84 TRP A N 1
ATOM 728 C CA . TRP A 1 84 ? 0.241 -0.338 -15.695 1.00 97.31 84 TRP A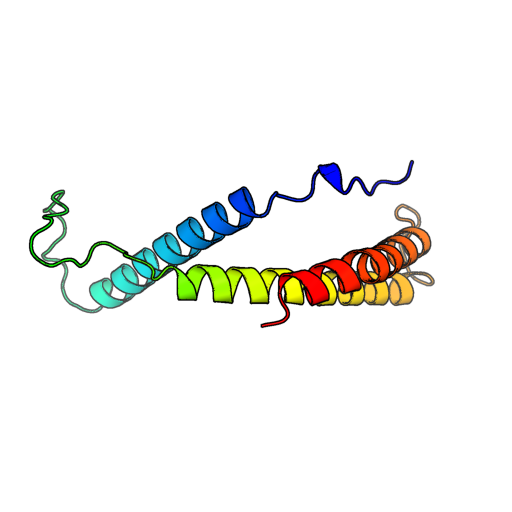 CA 1
ATOM 729 C C . TRP A 1 84 ? 1.516 0.231 -16.325 1.00 97.31 84 TRP A C 1
ATOM 731 O O . TRP A 1 84 ? 1.564 0.431 -17.535 1.00 97.31 84 TRP A O 1
ATOM 741 N N . ALA A 1 85 ? 2.577 0.420 -15.539 1.00 96.44 85 ALA A N 1
ATOM 742 C CA . ALA A 1 85 ? 3.824 0.962 -16.060 1.00 96.44 85 ALA A CA 1
ATOM 743 C C . ALA A 1 85 ? 4.547 -0.001 -17.012 1.00 96.44 85 ALA A C 1
ATOM 745 O O . ALA A 1 85 ? 5.049 0.447 -18.037 1.00 96.44 85 ALA A O 1
ATOM 746 N N . ALA A 1 86 ? 4.539 -1.309 -16.735 1.00 96.12 86 ALA A N 1
ATOM 747 C CA . ALA A 1 86 ? 5.126 -2.309 -17.629 1.00 96.12 86 ALA A CA 1
ATOM 748 C C . ALA A 1 86 ? 4.445 -2.328 -19.009 1.00 96.12 86 ALA A C 1
ATOM 750 O O . ALA A 1 86 ? 5.119 -2.404 -20.033 1.00 96.12 86 ALA A O 1
ATOM 751 N N . VAL A 1 87 ? 3.113 -2.200 -19.048 1.00 96.56 87 VAL A N 1
ATOM 752 C CA . VAL A 1 87 ? 2.350 -2.078 -20.303 1.00 96.56 87 VAL A CA 1
ATOM 753 C C . VAL A 1 87 ? 2.692 -0.781 -21.037 1.00 96.56 87 VAL A C 1
ATOM 755 O O . VAL A 1 87 ? 2.721 -0.757 -22.261 1.00 96.56 87 VAL A O 1
ATOM 758 N N . ARG A 1 88 ? 2.970 0.301 -20.303 1.00 94.38 88 ARG A N 1
ATOM 759 C CA . ARG A 1 88 ? 3.331 1.603 -20.876 1.00 94.38 88 ARG A CA 1
ATOM 760 C C . ARG A 1 88 ? 4.779 1.681 -21.363 1.00 94.38 88 ARG A C 1
ATOM 762 O O . ARG A 1 88 ? 5.071 2.604 -22.108 1.00 94.38 88 ARG A O 1
ATOM 769 N N . THR A 1 89 ? 5.668 0.758 -20.987 1.00 91.38 89 THR A N 1
ATOM 770 C CA . THR A 1 89 ? 7.100 0.811 -21.342 1.00 91.38 89 THR A CA 1
ATOM 771 C C . THR A 1 89 ? 7.383 0.997 -22.845 1.00 91.38 89 THR A C 1
ATOM 773 O O . THR A 1 89 ? 8.250 1.813 -23.147 1.00 91.38 89 THR A O 1
ATOM 776 N N . PRO A 1 90 ? 6.691 0.327 -23.791 1.00 90.12 90 PRO A N 1
ATOM 777 C CA . PRO A 1 90 ? 6.956 0.508 -25.224 1.00 90.12 90 PRO A CA 1
ATOM 778 C C . PRO A 1 90 ? 6.495 1.864 -25.786 1.00 90.12 90 PRO A C 1
ATOM 780 O O . PRO A 1 90 ? 7.154 2.418 -26.658 1.00 90.12 90 PRO A O 1
ATOM 783 N N . ASP A 1 91 ? 5.385 2.402 -25.265 1.00 86.81 91 ASP A N 1
ATOM 784 C CA . ASP A 1 91 ? 4.664 3.565 -25.821 1.00 86.81 91 ASP A CA 1
ATOM 785 C C . ASP A 1 91 ? 4.655 4.773 -24.861 1.00 86.81 91 ASP A C 1
ATOM 787 O O . ASP A 1 91 ? 3.767 5.641 -24.889 1.00 86.81 91 ASP A O 1
ATOM 791 N N . GLY A 1 92 ? 5.578 4.770 -23.904 1.00 79.38 92 GLY A N 1
ATOM 792 C CA . GLY A 1 92 ? 5.693 5.775 -22.860 1.00 79.38 92 GLY A CA 1
ATOM 793 C C . GLY A 1 92 ? 6.382 7.042 -23.371 1.00 79.38 92 GLY A C 1
ATOM 794 O O . GLY A 1 92 ? 7.279 6.952 -24.209 1.00 79.38 92 GLY A O 1
ATOM 795 N N . PRO A 1 93 ? 6.007 8.238 -22.885 1.00 82.81 93 PRO A N 1
ATOM 796 C CA . PRO A 1 93 ? 6.835 9.420 -23.094 1.00 82.81 93 PRO A CA 1
ATOM 797 C C . PRO A 1 93 ? 8.232 9.223 -22.475 1.00 82.81 93 PRO A C 1
ATOM 799 O O . PRO A 1 93 ? 8.388 8.568 -21.446 1.00 82.81 93 PRO A O 1
ATOM 802 N N . HIS A 1 94 ? 9.257 9.786 -23.120 1.00 81.56 94 HIS A N 1
ATOM 803 C CA . HIS A 1 94 ? 10.669 9.587 -22.756 1.00 81.56 94 HIS A CA 1
ATOM 804 C C . HIS A 1 94 ? 11.098 10.349 -21.487 1.00 81.56 94 HIS A C 1
ATOM 806 O O . HIS A 1 94 ? 12.229 10.198 -21.031 1.00 81.56 94 HIS A O 1
ATOM 812 N N . ASP A 1 95 ? 10.223 11.182 -20.922 1.00 90.12 95 ASP A N 1
ATOM 813 C CA . ASP A 1 95 ? 10.462 11.956 -19.700 1.00 90.12 95 ASP A CA 1
ATOM 814 C C . ASP A 1 95 ? 10.206 11.153 -18.413 1.00 90.12 95 ASP A C 1
ATOM 816 O O . ASP A 1 95 ? 10.502 11.630 -17.315 1.00 90.12 95 ASP A O 1
ATOM 820 N N . PHE A 1 96 ? 9.703 9.921 -18.537 1.00 91.31 96 PHE A N 1
ATOM 821 C CA . PHE A 1 96 ? 9.449 9.028 -17.417 1.00 91.31 96 PHE A CA 1
ATOM 822 C C . PHE A 1 96 ? 9.947 7.608 -17.698 1.00 91.31 96 PHE A C 1
ATOM 824 O O . PHE A 1 96 ? 9.557 6.964 -18.671 1.00 91.31 96 PHE A O 1
ATOM 831 N N . ASP A 1 97 ? 10.775 7.077 -16.798 1.00 92.88 97 ASP A N 1
ATOM 832 C CA . ASP A 1 97 ? 11.272 5.705 -16.897 1.00 92.88 97 ASP A CA 1
ATOM 833 C C . ASP A 1 97 ? 10.234 4.703 -16.362 1.00 92.88 97 ASP A C 1
ATOM 835 O O . ASP A 1 97 ? 10.241 4.292 -15.194 1.00 92.88 97 ASP A O 1
ATOM 839 N N . PHE A 1 98 ? 9.314 4.316 -17.248 1.00 94.75 98 PHE A N 1
ATOM 840 C CA . PHE A 1 98 ? 8.251 3.355 -16.956 1.00 94.75 98 PHE A CA 1
ATOM 841 C C . PHE A 1 98 ? 8.783 1.992 -16.514 1.00 94.75 98 PHE A C 1
ATOM 843 O O . PHE A 1 98 ? 8.189 1.372 -15.631 1.00 94.75 98 PHE A O 1
ATOM 850 N N . LEU A 1 99 ? 9.888 1.519 -17.098 1.00 94.19 99 LEU A N 1
ATOM 851 C CA . LEU A 1 99 ? 10.440 0.208 -16.767 1.00 94.19 99 LEU A CA 1
ATOM 852 C C . LEU A 1 99 ? 11.018 0.208 -15.351 1.00 94.19 99 LEU A C 1
ATOM 854 O O . LEU A 1 99 ? 10.681 -0.666 -14.547 1.00 94.19 99 LEU A O 1
ATOM 858 N N . SER A 1 100 ? 11.830 1.214 -15.017 1.00 94.06 100 SER A N 1
ATOM 859 C CA . SER A 1 100 ? 12.371 1.365 -13.665 1.00 94.06 100 SER A CA 1
ATOM 860 C C . SER A 1 100 ? 11.258 1.525 -12.632 1.00 94.06 100 SER A C 1
ATOM 862 O O . SER A 1 100 ? 11.314 0.911 -11.564 1.00 94.06 100 SER A O 1
ATOM 864 N N . PHE A 1 101 ? 10.205 2.286 -12.950 1.00 94.25 101 PHE A N 1
ATOM 865 C CA . PHE A 1 101 ? 9.045 2.410 -12.071 1.00 94.25 101 PHE A CA 1
ATOM 866 C C . PHE A 1 101 ? 8.311 1.074 -11.887 1.00 94.25 101 PHE A C 1
ATOM 868 O O . PHE A 1 101 ? 8.026 0.688 -10.751 1.00 94.25 101 PHE A O 1
ATOM 875 N N . ALA A 1 102 ? 8.047 0.331 -12.966 1.00 96.25 102 ALA A N 1
ATOM 876 C CA . ALA A 1 102 ? 7.394 -0.976 -12.901 1.00 96.25 102 ALA A CA 1
ATOM 877 C C . ALA A 1 102 ? 8.166 -1.951 -12.000 1.00 96.25 102 ALA A C 1
ATOM 879 O O . ALA A 1 102 ? 7.589 -2.557 -11.090 1.00 96.25 102 ALA A O 1
ATOM 880 N N . ILE A 1 103 ? 9.486 -2.044 -12.202 1.00 95.75 103 ILE A N 1
ATOM 881 C CA . ILE A 1 103 ? 10.381 -2.879 -11.395 1.00 95.75 103 ILE A CA 1
ATOM 882 C C . ILE A 1 103 ? 10.316 -2.464 -9.923 1.00 95.75 103 ILE A C 1
ATOM 884 O O . ILE A 1 103 ? 10.100 -3.323 -9.066 1.00 95.75 103 ILE A O 1
ATOM 888 N N . ALA A 1 104 ? 10.432 -1.166 -9.623 1.00 95.06 104 ALA A N 1
ATOM 889 C CA . ALA A 1 104 ? 10.388 -0.663 -8.252 1.00 95.06 104 ALA A CA 1
ATOM 890 C C . ALA A 1 104 ? 9.063 -1.006 -7.549 1.00 95.06 104 ALA A C 1
ATOM 892 O O . ALA A 1 104 ? 9.063 -1.447 -6.399 1.00 95.06 104 ALA A O 1
ATOM 893 N N . ARG A 1 105 ? 7.919 -0.875 -8.236 1.00 96.12 105 ARG A N 1
ATOM 894 C CA . ARG A 1 105 ? 6.604 -1.205 -7.659 1.00 96.12 105 ARG A CA 1
ATOM 895 C C . ARG A 1 105 ? 6.450 -2.700 -7.373 1.00 96.12 105 ARG A C 1
ATOM 897 O O . ARG A 1 105 ? 5.944 -3.055 -6.309 1.00 96.12 105 ARG A O 1
ATOM 904 N N . VAL A 1 106 ? 6.910 -3.572 -8.274 1.00 96.81 106 VAL A N 1
ATOM 905 C CA . VAL A 1 106 ? 6.849 -5.034 -8.084 1.00 96.81 106 VAL A CA 1
ATOM 906 C C . VAL A 1 106 ? 7.820 -5.504 -6.998 1.00 96.81 106 VAL A C 1
ATOM 908 O O . VAL A 1 106 ? 7.481 -6.393 -6.214 1.00 96.81 106 VAL A O 1
ATOM 911 N N . GLN A 1 107 ? 9.018 -4.918 -6.925 1.00 95.81 107 GLN A N 1
ATOM 912 C CA . GLN A 1 107 ? 9.963 -5.185 -5.838 1.00 95.81 107 GLN A CA 1
ATOM 913 C C . GLN A 1 107 ? 9.364 -4.798 -4.489 1.00 95.81 107 GLN A C 1
ATOM 915 O O . GLN A 1 107 ? 9.441 -5.582 -3.544 1.00 95.81 107 GLN A O 1
ATOM 920 N N . GLU A 1 108 ? 8.698 -3.646 -4.422 1.00 95.12 108 GLU A N 1
ATOM 921 C CA . GLU A 1 108 ? 8.080 -3.208 -3.182 1.00 95.12 108 GLU A CA 1
ATOM 922 C C . GLU A 1 108 ? 6.931 -4.121 -2.758 1.00 95.12 108 GLU A C 1
ATOM 924 O O . GLU A 1 108 ? 6.926 -4.569 -1.615 1.00 95.12 108 GLU A O 1
ATOM 929 N N . TYR A 1 109 ? 6.045 -4.521 -3.681 1.00 96.94 109 TYR A N 1
ATOM 930 C CA . TYR A 1 109 ? 5.033 -5.552 -3.411 1.00 96.94 109 TYR A CA 1
ATOM 931 C C . TYR A 1 109 ? 5.649 -6.795 -2.756 1.00 96.94 109 TYR A C 1
ATOM 933 O O . TYR A 1 109 ? 5.172 -7.254 -1.718 1.00 96.94 109 TYR A O 1
ATOM 941 N N . LYS A 1 110 ? 6.733 -7.328 -3.337 1.00 97.25 110 LYS A N 1
ATOM 942 C CA . LYS A 1 110 ? 7.419 -8.514 -2.803 1.00 97.25 110 LYS A CA 1
ATOM 943 C C . LYS A 1 110 ? 7.995 -8.262 -1.408 1.00 97.25 110 LYS A C 1
ATOM 945 O O . LYS A 1 110 ? 7.957 -9.171 -0.584 1.00 97.25 110 LYS A O 1
ATOM 950 N N . ARG A 1 111 ? 8.496 -7.052 -1.141 1.00 95.12 111 ARG A N 1
ATOM 951 C CA . ARG A 1 111 ? 9.069 -6.658 0.151 1.00 95.12 111 ARG A CA 1
ATOM 952 C C . ARG A 1 111 ? 8.011 -6.556 1.252 1.00 95.12 111 ARG A C 1
ATOM 954 O O . ARG A 1 111 ? 8.232 -7.081 2.339 1.00 95.12 111 ARG A O 1
ATOM 961 N N . ILE A 1 112 ? 6.878 -5.897 0.993 1.00 94.88 112 ILE A N 1
ATOM 962 C CA . ILE A 1 112 ? 5.857 -5.638 2.027 1.00 94.88 112 ILE A CA 1
ATOM 963 C C . ILE A 1 112 ? 4.853 -6.772 2.202 1.00 94.88 112 ILE A C 1
ATOM 965 O O . ILE A 1 112 ? 4.307 -6.919 3.291 1.00 94.88 112 ILE A O 1
ATOM 969 N N . LYS A 1 113 ? 4.634 -7.607 1.178 1.00 97.06 113 LYS A N 1
ATOM 970 C CA . LYS A 1 113 ? 3.718 -8.753 1.254 1.00 97.06 113 LYS A CA 1
ATOM 971 C C . LYS A 1 113 ? 3.934 -9.627 2.496 1.00 97.06 113 LYS A C 1
ATOM 973 O O . LYS A 1 113 ? 2.956 -9.826 3.210 1.00 97.06 113 LYS A O 1
ATOM 978 N N . PRO A 1 114 ? 5.143 -10.136 2.802 1.00 96.75 114 PRO A N 1
ATOM 979 C CA . PRO A 1 114 ? 5.329 -10.961 3.995 1.00 96.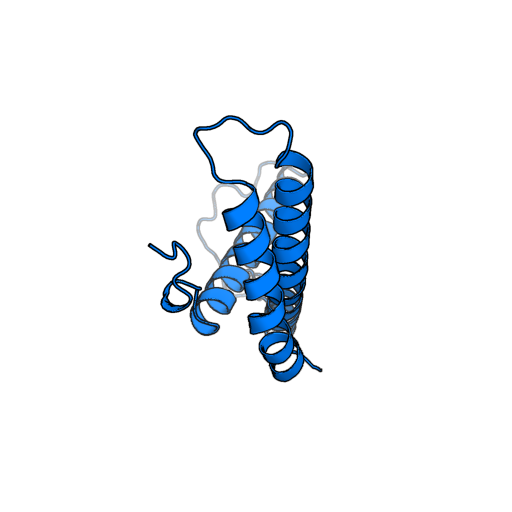75 114 PRO A CA 1
ATOM 980 C C . PRO A 1 114 ? 5.084 -10.190 5.300 1.00 96.75 114 PRO A C 1
ATOM 982 O O . PRO A 1 114 ? 4.579 -10.775 6.249 1.00 96.75 114 PRO A O 1
ATOM 985 N N . LEU A 1 115 ? 5.386 -8.886 5.348 1.00 93.62 115 LEU A N 1
ATOM 986 C CA . LEU A 1 115 ? 5.172 -8.053 6.538 1.00 93.62 115 LEU A CA 1
ATOM 987 C C . LEU A 1 115 ? 3.681 -7.845 6.817 1.00 93.62 115 LEU A C 1
ATOM 989 O O . LEU A 1 115 ? 3.235 -8.005 7.949 1.00 93.62 115 LEU A O 1
ATOM 993 N N . ILE A 1 116 ? 2.911 -7.527 5.775 1.00 94.69 116 ILE A N 1
ATOM 994 C CA . ILE A 1 116 ? 1.462 -7.324 5.871 1.00 94.69 116 ILE A CA 1
ATOM 995 C C . ILE A 1 116 ? 0.770 -8.637 6.219 1.00 94.69 116 ILE A C 1
ATOM 997 O O . ILE A 1 116 ? -0.049 -8.661 7.132 1.00 94.69 116 ILE A O 1
ATOM 1001 N N . LEU A 1 117 ? 1.142 -9.735 5.555 1.00 94.81 117 LEU A N 1
ATOM 1002 C CA . LEU A 1 117 ? 0.574 -11.044 5.862 1.00 94.81 117 LEU A CA 1
ATOM 1003 C C . LEU A 1 117 ? 0.888 -11.483 7.292 1.00 94.81 117 LEU A C 1
ATOM 1005 O O . LEU A 1 117 ? 0.001 -12.021 7.927 1.00 94.81 117 LEU A O 1
ATOM 1009 N N . ALA A 1 118 ? 2.092 -11.236 7.814 1.00 93.94 118 ALA A N 1
ATOM 1010 C CA . ALA A 1 118 ? 2.434 -11.606 9.188 1.00 93.94 118 ALA A CA 1
ATOM 1011 C C . ALA A 1 118 ? 1.744 -10.728 10.245 1.00 93.94 118 ALA A C 1
ATOM 1013 O O . ALA A 1 118 ? 1.419 -11.206 11.327 1.00 93.94 118 ALA A O 1
ATOM 1014 N N . HIS A 1 119 ? 1.557 -9.438 9.961 1.00 90.81 119 HIS A N 1
ATOM 1015 C CA . HIS A 1 119 ? 0.979 -8.499 10.922 1.00 90.81 119 HIS A CA 1
ATOM 1016 C C . HIS A 1 119 ? -0.551 -8.559 10.966 1.00 90.81 119 HIS A C 1
ATOM 1018 O O . HIS A 1 119 ? -1.147 -8.364 12.019 1.00 90.81 119 HIS A O 1
ATOM 1024 N N . PHE A 1 120 ? -1.182 -8.829 9.824 1.00 89.62 120 PHE A N 1
ATOM 1025 C CA . PHE A 1 120 ? -2.633 -8.787 9.662 1.00 89.62 120 PHE A CA 1
ATOM 1026 C C . PHE A 1 120 ? -3.259 -10.159 9.364 1.00 89.62 120 PHE A C 1
ATOM 1028 O O . PHE A 1 120 ? -4.422 -10.230 8.956 1.00 89.62 120 PHE A O 1
ATOM 1035 N N . SER A 1 121 ? -2.511 -11.252 9.545 1.00 75.12 121 SER A N 1
ATOM 1036 C CA . SER A 1 121 ? -3.060 -12.611 9.574 1.00 75.12 121 SER A CA 1
ATOM 1037 C C . SER A 1 121 ? -3.867 -12.804 10.856 1.00 75.12 121 SER A C 1
ATOM 1039 O O . SER A 1 121 ? -3.305 -13.088 11.912 1.00 75.12 121 SER A O 1
ATOM 1041 N N . GLY A 1 122 ? -5.176 -12.612 10.752 1.00 59.31 122 GLY A N 1
ATOM 1042 C CA . GLY A 1 122 ? -6.171 -12.778 11.805 1.00 59.31 122 GLY A CA 1
ATOM 1043 C C . GLY A 1 122 ? -7.538 -12.618 11.181 1.00 59.31 122 GLY A C 1
ATOM 1044 O O . GLY A 1 122 ? -7.694 -11.593 10.478 1.00 59.31 122 GLY A O 1
#

Foldseek 3Di:
DLPDDCVPPDDLVVLLVVLLVVQLVVVVVVVVVVCVVPDDDPVPDPDPDPPPVPRSDDDPVVSVVVSLVVLVVLLVVLQVQLVVLVVCCVVPDPVDRSPSSSVSSVVVSVVCVVVSCVVNVD